Protein AF-W9HCG2-F1 (afdb_monomer)

Structure (mmCIF, N/CA/C/O backbone):
data_AF-W9HCG2-F1
#
_entry.id   AF-W9HCG2-F1
#
loop_
_atom_site.group_PDB
_atom_site.id
_atom_site.type_symbol
_atom_site.label_atom_id
_atom_site.label_alt_id
_atom_site.label_comp_id
_atom_site.label_asym_id
_atom_site.label_entity_id
_atom_site.label_seq_id
_atom_site.pdbx_PDB_ins_code
_atom_site.Cartn_x
_atom_site.Cartn_y
_atom_site.Cartn_z
_atom_site.occupancy
_atom_site.B_iso_or_equiv
_atom_site.auth_seq_id
_atom_site.auth_comp_id
_atom_site.auth_asym_id
_atom_site.auth_atom_id
_atom_site.pdbx_PDB_model_num
ATOM 1 N N . MET A 1 1 ? -5.805 19.862 -0.617 1.00 64.25 1 MET A N 1
ATOM 2 C CA . MET A 1 1 ? -6.844 18.854 -0.302 1.00 64.25 1 MET A CA 1
ATOM 3 C C . MET A 1 1 ? -6.348 17.812 0.702 1.00 64.25 1 MET A C 1
ATOM 5 O O . MET A 1 1 ? -6.959 17.693 1.751 1.00 64.25 1 MET A O 1
ATOM 9 N N . VAL A 1 2 ? -5.211 17.142 0.465 1.00 82.12 2 VAL A N 1
ATOM 10 C CA . VAL A 1 2 ? -4.646 16.119 1.383 1.00 82.12 2 VAL A CA 1
ATOM 11 C C . VAL A 1 2 ? -4.412 16.629 2.816 1.00 82.12 2 VAL A C 1
ATOM 13 O O . VAL A 1 2 ? -4.751 15.944 3.774 1.00 82.12 2 VAL A O 1
ATOM 16 N N . GLY A 1 3 ? -3.910 17.858 2.982 1.00 86.50 3 GLY A N 1
ATOM 17 C CA . GLY A 1 3 ? -3.670 18.432 4.315 1.00 86.50 3 GLY A CA 1
ATOM 18 C C . GLY A 1 3 ? -4.935 18.620 5.164 1.00 86.50 3 GLY A C 1
ATOM 19 O O . GLY A 1 3 ? -4.868 18.505 6.382 1.00 86.50 3 GLY A O 1
ATOM 20 N N . LEU A 1 4 ? -6.095 18.852 4.541 1.00 86.19 4 LEU A N 1
ATOM 21 C CA . LEU A 1 4 ? -7.366 18.970 5.265 1.00 86.19 4 LEU A CA 1
ATOM 22 C C . LEU A 1 4 ? -7.814 17.604 5.793 1.00 86.19 4 LEU A C 1
ATOM 24 O O . LEU A 1 4 ? -8.169 17.486 6.958 1.00 86.19 4 LEU A O 1
ATOM 28 N N . VAL A 1 5 ? -7.690 16.561 4.966 1.00 84.94 5 VAL A N 1
ATOM 29 C CA . VAL A 1 5 ? -8.001 15.177 5.356 1.00 84.94 5 VAL A CA 1
ATOM 30 C C . VAL A 1 5 ? -7.124 14.731 6.529 1.00 84.94 5 VAL A C 1
ATOM 32 O O . VAL A 1 5 ? -7.623 14.127 7.473 1.00 84.94 5 VAL A O 1
ATOM 35 N N . ASN A 1 6 ? -5.835 15.083 6.515 1.00 87.06 6 ASN A N 1
ATOM 36 C CA . ASN A 1 6 ? -4.928 14.770 7.618 1.00 87.06 6 ASN A CA 1
ATOM 37 C C . ASN A 1 6 ? -5.316 15.472 8.928 1.00 87.06 6 ASN A C 1
ATOM 39 O O . ASN A 1 6 ? -5.251 14.850 9.984 1.00 87.06 6 ASN A O 1
ATOM 43 N N . ASN A 1 7 ? -5.747 16.736 8.867 1.00 87.56 7 ASN A N 1
ATOM 44 C CA . ASN A 1 7 ? -6.221 17.453 10.054 1.00 87.56 7 ASN A CA 1
ATOM 45 C C . ASN A 1 7 ? -7.488 16.810 10.633 1.00 87.56 7 ASN A C 1
ATOM 47 O O . ASN A 1 7 ? -7.531 16.541 11.828 1.00 87.56 7 ASN A O 1
ATOM 51 N N . CYS A 1 8 ? -8.464 16.454 9.793 1.00 83.94 8 CYS A N 1
ATOM 52 C CA . CYS A 1 8 ? -9.665 15.754 10.256 1.00 83.94 8 CYS A CA 1
ATOM 53 C C . CYS A 1 8 ? -9.331 14.397 10.902 1.00 83.94 8 CYS A C 1
ATOM 55 O O . CYS A 1 8 ? -9.901 14.038 11.928 1.00 83.94 8 CYS A O 1
ATOM 57 N N . MET A 1 9 ? -8.379 13.642 10.341 1.00 82.62 9 MET A N 1
ATOM 58 C CA . MET A 1 9 ? -7.917 12.390 10.955 1.00 82.62 9 MET A CA 1
ATOM 59 C C . MET A 1 9 ? -7.212 12.613 12.296 1.00 82.62 9 MET A C 1
ATOM 61 O O . MET A 1 9 ? -7.418 11.827 13.221 1.00 82.62 9 MET A O 1
ATOM 65 N N . ALA A 1 10 ? -6.414 13.676 12.418 1.00 84.25 10 ALA A N 1
ATOM 66 C CA . ALA A 1 10 ? -5.750 14.033 13.668 1.00 84.25 10 ALA A CA 1
ATOM 67 C C . ALA A 1 10 ? -6.765 14.391 14.766 1.00 84.25 10 ALA A C 1
ATOM 69 O O . ALA A 1 10 ? -6.641 13.905 15.888 1.00 84.25 10 ALA A O 1
ATOM 70 N N . GLU A 1 11 ? -7.807 15.158 14.439 1.00 84.94 11 GLU A N 1
ATOM 71 C CA . GLU A 1 11 ? -8.891 15.486 15.375 1.00 84.94 11 GLU A CA 1
ATOM 72 C C . GLU A 1 11 ? -9.651 14.231 15.834 1.00 84.94 11 GLU A C 1
ATOM 74 O O . GLU A 1 11 ? -9.845 14.031 17.036 1.00 84.94 11 GLU A O 1
ATOM 79 N N . MET A 1 12 ? -9.992 13.324 14.908 1.00 83.69 12 MET A N 1
ATOM 80 C CA . MET A 1 12 ? -10.640 12.049 15.251 1.00 83.69 12 MET A CA 1
ATOM 81 C C . MET A 1 12 ? -9.765 11.170 16.164 1.00 83.69 12 MET A C 1
ATOM 83 O O . MET A 1 12 ? -10.293 10.488 17.045 1.00 83.69 12 MET A O 1
ATOM 87 N N . ALA A 1 13 ? -8.439 11.186 15.978 1.00 81.44 13 ALA A N 1
ATOM 88 C CA . ALA A 1 13 ? -7.496 10.406 16.783 1.00 81.44 13 ALA A CA 1
ATOM 89 C C . ALA A 1 13 ? -7.318 10.963 18.206 1.00 81.44 13 ALA A C 1
ATOM 91 O O . ALA A 1 13 ? -7.163 10.186 19.148 1.00 81.44 13 ALA A O 1
ATOM 92 N N . VAL A 1 14 ? -7.365 12.290 18.374 1.00 83.12 14 VAL A N 1
ATOM 93 C CA . VAL A 1 14 ? -7.298 12.940 19.696 1.00 83.12 14 VAL A CA 1
ATOM 94 C C . VAL A 1 14 ? -8.591 12.718 20.482 1.00 83.12 14 VAL A C 1
ATOM 96 O O . VAL A 1 14 ? -8.533 12.483 21.688 1.00 83.12 14 VAL A O 1
ATOM 99 N N . GLN A 1 15 ? -9.751 12.752 19.818 1.00 82.38 15 GLN A N 1
ATOM 100 C CA . GLN A 1 15 ? -11.038 12.563 20.491 1.00 82.38 15 GLN A CA 1
ATOM 101 C C . GLN A 1 15 ? -11.266 11.109 20.937 1.00 82.38 15 GLN A C 1
ATOM 103 O O . GLN A 1 15 ? -11.786 10.876 22.027 1.00 82.38 15 GLN A O 1
ATOM 108 N N . HIS A 1 16 ? -10.862 10.128 20.125 1.00 78.62 16 HIS A N 1
ATOM 109 C CA . HIS A 1 16 ? -10.947 8.709 20.470 1.00 78.62 16 HIS A CA 1
ATOM 110 C C . HIS A 1 16 ? -9.639 7.987 20.120 1.00 78.62 16 HIS A C 1
ATOM 112 O O . HIS A 1 16 ? -9.499 7.477 19.003 1.00 78.62 16 HIS A O 1
ATOM 118 N N . PRO A 1 17 ? -8.692 7.876 21.074 1.00 73.25 17 PRO A N 1
ATOM 119 C CA . PRO A 1 17 ? -7.436 7.165 20.866 1.00 73.25 17 PRO A CA 1
ATOM 120 C C . PRO A 1 17 ? -7.667 5.651 20.945 1.00 73.25 17 PRO A C 1
ATOM 122 O O . PRO A 1 17 ? -7.314 4.979 21.913 1.00 73.25 17 PRO A O 1
ATOM 125 N N . VAL A 1 18 ? -8.297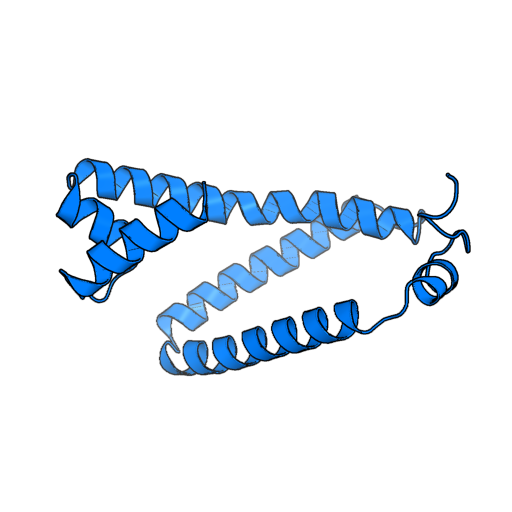 5.087 19.918 1.00 69.38 18 VAL A N 1
ATOM 126 C CA . VAL A 1 18 ? -8.371 3.637 19.738 1.00 69.38 18 VAL A CA 1
ATOM 127 C C . VAL A 1 18 ? -7.094 3.151 19.068 1.00 69.38 18 VAL A C 1
ATOM 129 O O . VAL A 1 18 ? -6.762 3.563 17.961 1.00 69.38 18 VAL A O 1
ATOM 132 N N . SER A 1 19 ? -6.399 2.211 19.713 1.00 58.06 19 SER A N 1
ATOM 133 C CA . SER A 1 19 ? -5.363 1.420 19.046 1.00 58.06 19 SER A CA 1
ATOM 134 C C . SER A 1 19 ? -6.020 0.663 17.885 1.00 58.06 19 SER A C 1
ATOM 136 O O . SER A 1 19 ? -6.888 -0.192 18.103 1.00 58.06 19 SER A O 1
ATOM 138 N N . GLY A 1 20 ? -5.706 1.057 16.652 1.00 61.03 20 GLY A N 1
ATOM 139 C CA . GLY A 1 20 ? -6.274 0.477 15.439 1.00 61.03 20 GLY A CA 1
ATOM 140 C C . GLY A 1 20 ? -5.972 1.305 14.191 1.00 61.03 20 GLY A C 1
ATOM 141 O O . GLY A 1 20 ? -5.790 2.515 14.263 1.00 61.03 20 GLY A O 1
ATOM 142 N N . ALA A 1 21 ? -5.918 0.640 13.036 1.00 67.56 21 ALA A N 1
ATOM 143 C CA . ALA A 1 21 ? -5.816 1.308 11.740 1.00 67.56 21 ALA A CA 1
ATOM 144 C C . ALA A 1 21 ? -7.081 2.139 11.444 1.00 67.56 21 ALA A C 1
ATOM 146 O O . ALA A 1 21 ? -8.139 1.902 12.030 1.00 67.56 21 ALA A O 1
ATOM 147 N N . PHE A 1 22 ? -6.995 3.059 10.480 1.00 74.38 22 PHE A N 1
ATOM 148 C CA . PHE A 1 22 ? -8.092 3.941 10.041 1.00 74.38 22 PHE A CA 1
ATOM 149 C C . PHE A 1 22 ? -9.416 3.207 9.736 1.00 74.38 22 PHE A C 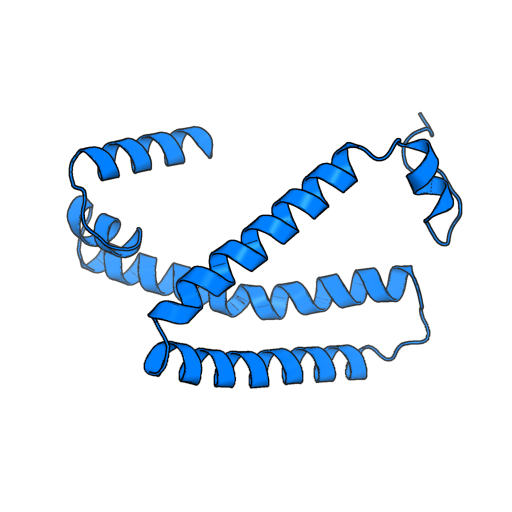1
ATOM 151 O O . PHE A 1 22 ? -10.485 3.792 9.871 1.00 74.38 22 PHE A O 1
ATOM 158 N N . ILE A 1 23 ? -9.367 1.913 9.401 1.00 77.94 23 ILE A N 1
ATOM 159 C CA . ILE A 1 23 ? -10.533 1.031 9.215 1.00 77.94 23 ILE A CA 1
ATOM 160 C C . ILE A 1 23 ? -11.405 0.978 10.485 1.00 77.94 23 ILE A C 1
ATOM 162 O O . ILE A 1 23 ? -12.631 1.019 10.413 1.00 77.94 23 ILE A O 1
ATOM 166 N N . ARG A 1 24 ? -10.779 0.943 11.668 1.00 75.69 24 ARG A N 1
ATOM 167 C CA . ARG A 1 24 ? -11.469 0.875 12.965 1.00 75.69 24 ARG A CA 1
ATOM 168 C C . ARG A 1 24 ? -12.066 2.220 13.373 1.00 75.69 24 ARG A C 1
ATOM 170 O O . ARG A 1 24 ? -13.108 2.256 14.016 1.00 75.69 24 ARG A O 1
ATOM 177 N N . MET A 1 25 ? -11.443 3.318 12.945 1.00 79.00 25 MET A N 1
ATOM 178 C CA . MET A 1 25 ? -12.020 4.657 13.076 1.00 79.00 25 MET A CA 1
ATOM 179 C C . MET A 1 25 ? -13.218 4.819 12.128 1.00 79.00 25 MET A C 1
ATOM 181 O O . MET A 1 25 ? -14.268 5.282 12.555 1.00 79.00 25 MET A O 1
ATOM 185 N N . ALA A 1 26 ? -13.129 4.350 10.881 1.00 78.81 26 ALA A N 1
ATOM 186 C CA . ALA A 1 26 ? -14.247 4.399 9.936 1.00 78.81 26 ALA A CA 1
ATOM 187 C C . ALA A 1 26 ? -15.490 3.641 10.445 1.00 78.81 26 ALA A C 1
ATOM 189 O O . ALA A 1 26 ? -16.602 4.155 10.333 1.00 78.81 26 ALA A O 1
ATOM 190 N N . GLY A 1 27 ? -15.296 2.471 11.065 1.00 78.44 27 GLY A N 1
ATOM 191 C CA . GLY A 1 27 ? -16.383 1.704 11.685 1.00 78.44 27 GLY A CA 1
ATOM 192 C C . GLY A 1 27 ? -17.023 2.382 12.904 1.00 78.44 27 GLY A C 1
ATOM 193 O O . GLY A 1 27 ? -18.221 2.248 13.114 1.00 78.44 27 GLY A O 1
ATOM 194 N N . HIS A 1 28 ? -16.246 3.130 13.695 1.00 78.81 28 HIS A N 1
ATOM 195 C CA . HIS A 1 28 ? -16.743 3.806 14.900 1.00 78.81 28 HIS A CA 1
ATOM 196 C C . HIS A 1 28 ? -17.464 5.131 14.603 1.00 78.81 28 HIS A C 1
ATOM 198 O O . HIS A 1 28 ? -18.392 5.500 15.314 1.00 78.81 28 HIS A O 1
ATOM 204 N N . TRP A 1 29 ? -17.016 5.871 13.585 1.00 77.50 29 TRP A N 1
ATOM 205 C CA . TRP A 1 29 ? -17.488 7.233 13.313 1.00 77.50 29 TRP A CA 1
ATOM 206 C C . TRP A 1 29 ? -18.548 7.333 12.211 1.00 77.50 29 TRP A C 1
ATOM 208 O O . TRP A 1 29 ? -19.284 8.316 12.188 1.00 77.50 29 TRP A O 1
ATOM 218 N N . VAL A 1 30 ? -18.617 6.361 11.292 1.00 82.12 30 VAL A N 1
ATOM 219 C CA . VAL A 1 30 ? -19.566 6.379 10.166 1.00 82.12 30 VAL A CA 1
ATOM 220 C C . VAL A 1 30 ? -20.598 5.269 10.318 1.00 82.12 30 VAL A C 1
ATOM 222 O O . VAL A 1 30 ? -21.754 5.554 10.607 1.00 82.12 30 VAL A O 1
ATOM 225 N N . ASP A 1 31 ? -20.175 4.024 10.103 1.00 84.94 31 ASP A N 1
ATOM 226 C CA . ASP A 1 31 ? -20.998 2.819 10.218 1.00 84.94 31 ASP A CA 1
ATOM 227 C C . ASP A 1 31 ? -20.100 1.575 10.109 1.00 84.94 31 ASP A C 1
ATOM 229 O O . ASP A 1 31 ? -19.057 1.603 9.442 1.00 84.94 31 ASP A O 1
ATOM 233 N N . GLU A 1 32 ? -20.510 0.459 10.707 1.00 82.06 32 GLU A N 1
ATOM 234 C CA . GLU A 1 32 ? -19.757 -0.797 10.644 1.00 82.06 32 GLU A CA 1
ATOM 235 C C . GLU A 1 32 ? -19.654 -1.343 9.204 1.00 82.06 32 GLU A C 1
ATOM 237 O O . GLU A 1 32 ? -18.587 -1.817 8.796 1.00 82.06 32 GLU A O 1
ATOM 242 N N . ALA A 1 33 ? -20.698 -1.181 8.379 1.00 83.69 33 ALA A N 1
ATOM 243 C CA . ALA A 1 33 ? -20.670 -1.565 6.966 1.00 83.69 33 ALA A CA 1
ATOM 244 C C . ALA A 1 33 ? -19.703 -0.691 6.152 1.00 83.69 33 ALA A C 1
ATOM 246 O O . ALA A 1 33 ? -19.009 -1.184 5.256 1.00 83.69 33 ALA A O 1
ATOM 247 N N . PHE A 1 34 ? -19.595 0.596 6.493 1.00 82.75 34 PHE A N 1
ATOM 248 C CA . PHE A 1 34 ? -18.623 1.494 5.872 1.00 82.75 34 PHE A CA 1
ATOM 249 C C . PHE A 1 34 ? -17.188 1.108 6.254 1.00 82.75 34 PHE A C 1
ATOM 251 O O . PHE A 1 34 ? -16.314 1.046 5.388 1.00 82.75 34 PHE A O 1
ATOM 258 N N . GLY A 1 35 ? -16.953 0.756 7.523 1.00 81.94 35 GLY A N 1
ATOM 259 C CA . GLY A 1 35 ? -15.677 0.204 7.982 1.00 81.94 35 GLY A CA 1
ATOM 260 C C . GLY A 1 35 ? -15.260 -1.045 7.195 1.00 81.94 35 GLY A C 1
ATOM 261 O O . GLY A 1 35 ? -14.117 -1.134 6.740 1.00 81.94 35 GLY A O 1
ATOM 262 N N . PHE A 1 36 ? -16.194 -1.968 6.943 1.00 83.69 36 PHE A N 1
ATOM 263 C CA . PHE A 1 36 ? -15.939 -3.160 6.127 1.00 83.69 36 PHE A CA 1
ATOM 264 C C . PHE A 1 36 ? -15.554 -2.814 4.679 1.00 83.69 36 PHE A C 1
ATOM 266 O O . PHE A 1 36 ? -14.548 -3.311 4.164 1.00 83.69 36 PHE A O 1
ATOM 273 N N . MET A 1 37 ? -16.304 -1.917 4.030 1.00 87.38 37 MET A N 1
ATOM 274 C CA . MET A 1 37 ? -16.010 -1.478 2.661 1.00 87.38 37 MET A CA 1
ATOM 275 C C . MET A 1 37 ? -14.645 -0.791 2.542 1.00 87.38 37 MET A C 1
ATOM 277 O O . MET A 1 37 ? -13.898 -1.063 1.600 1.00 87.38 37 MET A O 1
ATOM 281 N N . VAL A 1 38 ? -14.295 0.071 3.499 1.00 86.38 38 VAL A N 1
ATOM 282 C CA . VAL A 1 38 ? -12.991 0.749 3.554 1.00 86.38 38 VAL A CA 1
ATOM 283 C C . VAL A 1 38 ? -11.855 -0.261 3.722 1.00 86.38 38 VAL A C 1
ATOM 285 O O . VAL A 1 38 ? -10.831 -0.147 3.047 1.00 86.38 38 VAL A O 1
ATOM 288 N N . GLY A 1 39 ? -12.045 -1.285 4.559 1.00 84.75 39 GLY A N 1
ATOM 289 C CA . GLY A 1 39 ? -11.084 -2.378 4.703 1.00 84.75 39 GLY A CA 1
ATOM 290 C C . GLY A 1 39 ? -10.854 -3.137 3.394 1.00 84.75 39 GLY A C 1
ATOM 291 O O . GLY A 1 39 ? -9.707 -3.383 3.019 1.00 84.75 39 GLY A O 1
ATOM 292 N N . TRP A 1 40 ? -11.924 -3.440 2.652 1.00 88.50 40 TRP A N 1
ATOM 293 C CA . TRP A 1 40 ? -11.817 -4.118 1.358 1.00 88.50 40 TRP A CA 1
ATOM 294 C C . TRP A 1 40 ? -11.152 -3.244 0.290 1.00 88.50 40 TRP A C 1
ATOM 296 O O . TRP A 1 40 ? -10.319 -3.724 -0.477 1.00 88.50 40 TRP A O 1
ATOM 306 N N . ASN A 1 41 ? -11.463 -1.946 0.269 1.00 88.00 41 ASN A N 1
ATOM 307 C CA . ASN A 1 41 ? -10.827 -0.995 -0.637 1.00 88.00 41 ASN A CA 1
ATOM 308 C C . ASN A 1 41 ? -9.314 -0.900 -0.383 1.00 88.00 41 ASN A C 1
ATOM 310 O O . ASN A 1 41 ? -8.529 -0.991 -1.325 1.00 88.00 41 ASN A O 1
ATOM 314 N N . PHE A 1 42 ? -8.904 -0.806 0.885 1.00 84.62 42 PHE A N 1
ATOM 315 C CA . PHE A 1 42 ? -7.490 -0.775 1.254 1.00 84.62 42 PHE A CA 1
ATOM 316 C C . PHE A 1 42 ? -6.767 -2.080 0.918 1.00 84.62 42 PHE A C 1
ATOM 318 O O . PHE A 1 42 ? -5.662 -2.053 0.382 1.00 84.62 42 PHE A O 1
ATOM 325 N N . PHE A 1 43 ? -7.401 -3.225 1.178 1.00 82.88 43 PHE A N 1
ATOM 326 C CA . PHE A 1 43 ? -6.838 -4.522 0.818 1.00 82.88 43 PHE A CA 1
ATOM 327 C C . PHE A 1 43 ? -6.603 -4.639 -0.691 1.00 82.88 43 PHE A C 1
ATOM 329 O O . PHE A 1 43 ? -5.524 -5.047 -1.117 1.00 82.88 43 PHE A O 1
ATOM 336 N N . LEU A 1 44 ? -7.583 -4.240 -1.507 1.00 84.94 44 LEU A N 1
ATOM 337 C CA . LEU A 1 44 ? -7.446 -4.240 -2.964 1.00 84.94 44 LEU A CA 1
ATOM 338 C C . LEU A 1 44 ? -6.370 -3.258 -3.435 1.00 84.94 44 LEU A C 1
ATOM 340 O O . LEU A 1 44 ? -5.603 -3.592 -4.335 1.00 84.94 44 LEU A O 1
ATOM 344 N N . TYR A 1 45 ? -6.273 -2.082 -2.815 1.00 85.56 45 TYR A N 1
ATOM 345 C CA . TYR A 1 45 ? -5.231 -1.106 -3.117 1.00 85.56 45 TYR A CA 1
ATOM 346 C C . TYR A 1 45 ? -3.826 -1.672 -2.864 1.00 85.56 45 TYR A C 1
ATOM 348 O O . TYR A 1 45 ? -2.995 -1.680 -3.772 1.00 85.56 45 TYR A O 1
ATOM 356 N N . GLU A 1 46 ? -3.570 -2.226 -1.677 1.00 82.50 46 GLU A N 1
ATOM 357 C CA . GLU A 1 46 ? -2.273 -2.833 -1.350 1.00 82.50 46 GLU A CA 1
ATOM 358 C C . GLU A 1 46 ? -1.994 -4.091 -2.194 1.00 82.50 46 GLU A C 1
ATOM 360 O O . GLU A 1 46 ? -0.856 -4.341 -2.599 1.00 82.50 46 GLU A O 1
ATOM 365 N N . ALA A 1 47 ? -3.027 -4.868 -2.538 1.00 80.62 47 ALA A N 1
ATOM 366 C CA . ALA A 1 47 ? -2.889 -6.032 -3.411 1.00 80.62 47 ALA A CA 1
ATOM 367 C C . ALA A 1 47 ? -2.498 -5.647 -4.848 1.00 80.62 47 ALA A C 1
ATOM 369 O O . ALA A 1 47 ? -1.667 -6.326 -5.458 1.00 80.62 47 ALA A O 1
ATOM 370 N N . LEU A 1 48 ? -3.074 -4.565 -5.379 1.00 81.06 48 LEU A N 1
ATOM 371 C CA . LEU A 1 48 ? -2.823 -4.064 -6.734 1.00 81.06 48 LEU A CA 1
ATOM 372 C C . LEU A 1 48 ? -1.576 -3.181 -6.837 1.00 81.06 48 LEU A C 1
ATOM 374 O O . LEU A 1 48 ? -1.054 -2.980 -7.933 1.00 81.06 48 LEU A O 1
ATOM 378 N N . ARG A 1 49 ? -1.042 -2.703 -5.713 1.00 80.25 49 ARG A N 1
ATOM 379 C CA . ARG A 1 49 ? 0.197 -1.927 -5.689 1.00 80.25 49 ARG A CA 1
ATOM 380 C C . ARG A 1 49 ? 1.387 -2.714 -6.242 1.00 80.25 49 ARG A C 1
ATOM 382 O O . ARG A 1 49 ? 2.170 -2.191 -7.028 1.00 80.25 49 ARG A O 1
ATOM 389 N N . VAL A 1 50 ? 1.510 -3.986 -5.875 1.00 75.56 50 VAL A N 1
ATOM 390 C CA . VAL A 1 50 ? 2.636 -4.824 -6.309 1.00 75.56 50 VAL A CA 1
ATOM 391 C C . VAL A 1 50 ? 2.691 -5.026 -7.832 1.00 75.56 50 VAL A C 1
ATOM 393 O O . VAL A 1 50 ? 3.744 -4.764 -8.413 1.00 75.56 50 VAL A O 1
ATOM 396 N N . PRO A 1 51 ? 1.609 -5.440 -8.526 1.00 73.50 51 PRO A N 1
ATOM 397 C CA . PRO A 1 51 ? 1.639 -5.552 -9.983 1.00 73.50 51 PRO A CA 1
ATOM 398 C C . PRO A 1 51 ? 1.828 -4.202 -10.682 1.00 73.50 51 PRO A C 1
ATOM 400 O O . PRO A 1 51 ? 2.320 -4.191 -11.806 1.00 73.50 51 PRO A O 1
ATOM 403 N N . PHE A 1 52 ? 1.490 -3.080 -10.037 1.00 76.75 52 PHE A N 1
ATOM 404 C CA . PHE A 1 52 ? 1.746 -1.743 -10.573 1.00 76.75 52 PHE A CA 1
ATOM 405 C C . PHE A 1 52 ? 3.237 -1.359 -10.560 1.00 76.75 52 PHE A C 1
ATOM 407 O O . PHE A 1 52 ? 3.705 -0.675 -11.469 1.00 76.75 52 PHE A O 1
ATOM 414 N N . GLU A 1 53 ? 4.018 -1.834 -9.588 1.00 74.44 53 GLU A N 1
ATOM 415 C CA . GLU A 1 53 ? 5.457 -1.537 -9.511 1.00 74.44 53 GLU A CA 1
ATOM 416 C C . GLU A 1 53 ? 6.279 -2.288 -10.587 1.00 74.44 53 GLU A C 1
ATOM 418 O O . GLU A 1 53 ? 7.301 -1.786 -11.059 1.00 74.44 53 GLU A O 1
ATOM 423 N N . VAL A 1 54 ? 5.814 -3.457 -11.052 1.00 77.06 54 VAL A N 1
ATOM 424 C CA . VAL A 1 54 ? 6.499 -4.281 -12.072 1.00 77.06 54 VAL A CA 1
ATOM 425 C C . VAL A 1 54 ? 6.704 -3.563 -13.418 1.00 77.06 54 VAL A C 1
ATOM 427 O O . VAL A 1 54 ? 7.835 -3.553 -13.916 1.00 77.06 54 VAL A O 1
ATOM 430 N N . PRO A 1 55 ? 5.682 -2.970 -14.066 1.00 78.12 55 PRO A N 1
ATOM 431 C CA . PRO A 1 55 ? 5.877 -2.244 -15.317 1.00 78.12 55 PRO A CA 1
ATOM 432 C C . PRO A 1 55 ? 6.752 -1.000 -15.132 1.00 78.12 55 PRO A C 1
ATOM 434 O O . PRO A 1 55 ? 7.581 -0.738 -15.998 1.00 78.12 55 PRO A O 1
ATOM 437 N N . ALA A 1 56 ? 6.646 -0.286 -14.004 1.00 78.44 56 ALA A N 1
ATOM 438 C CA . ALA A 1 56 ? 7.499 0.871 -13.713 1.00 78.44 56 ALA A CA 1
ATOM 439 C C . ALA A 1 56 ? 8.990 0.488 -13.678 1.00 78.44 56 ALA A C 1
ATOM 441 O O . ALA A 1 56 ? 9.817 1.143 -14.310 1.00 78.44 56 ALA A O 1
ATOM 442 N N . LEU A 1 57 ? 9.324 -0.632 -13.030 1.00 74.81 57 LEU A N 1
ATOM 443 C CA . LEU A 1 57 ? 10.673 -1.203 -13.042 1.00 74.81 57 LEU A CA 1
ATOM 444 C C . LEU A 1 57 ? 11.142 -1.572 -14.452 1.00 74.81 57 LEU A C 1
ATOM 446 O O . LEU A 1 57 ? 12.280 -1.284 -14.813 1.00 74.81 57 LEU A O 1
ATOM 450 N N . ASN A 1 58 ? 10.269 -2.171 -15.265 1.00 74.75 58 ASN A N 1
ATOM 451 C CA . ASN A 1 58 ? 10.603 -2.501 -16.651 1.00 74.75 58 ASN A CA 1
ATOM 452 C C . ASN A 1 58 ? 10.886 -1.249 -17.494 1.00 74.75 58 ASN A C 1
ATOM 454 O O . ASN A 1 58 ? 11.792 -1.285 -18.323 1.00 74.75 58 ASN A O 1
ATOM 458 N N . PHE A 1 59 ? 10.160 -0.147 -17.279 1.00 77.31 59 PHE A N 1
ATOM 459 C CA . PHE A 1 59 ? 10.444 1.123 -17.952 1.00 77.31 59 PHE A CA 1
ATOM 460 C C . PHE A 1 59 ? 11.815 1.683 -17.566 1.00 77.31 59 PHE A C 1
ATOM 462 O O . PHE A 1 59 ? 12.583 2.060 -18.448 1.00 77.31 59 PHE A O 1
ATOM 469 N N . VAL A 1 60 ? 12.157 1.683 -16.274 1.00 79.31 60 VAL A N 1
ATOM 470 C CA . VAL A 1 60 ? 13.468 2.163 -15.809 1.00 79.31 60 VAL A CA 1
ATOM 471 C C . VAL A 1 60 ? 14.598 1.262 -16.310 1.00 79.31 60 VAL A C 1
ATOM 473 O O . VAL A 1 60 ? 15.615 1.762 -16.767 1.00 79.31 60 VAL A O 1
ATOM 476 N N . LEU A 1 61 ? 14.440 -0.063 -16.280 1.00 75.12 61 LEU A N 1
ATOM 477 C CA . LEU A 1 61 ? 15.469 -0.988 -16.771 1.00 75.12 61 LEU A CA 1
ATOM 478 C C . LEU A 1 61 ? 15.747 -0.798 -18.265 1.00 75.12 61 LEU A C 1
ATOM 480 O O . LEU A 1 61 ? 16.913 -0.722 -18.651 1.00 75.12 61 LEU A O 1
ATOM 484 N N . LYS A 1 62 ? 14.694 -0.636 -19.076 1.00 73.94 62 LYS A N 1
ATOM 485 C CA . LYS A 1 62 ? 14.824 -0.326 -20.506 1.00 73.94 62 LYS A CA 1
ATOM 486 C C . LYS A 1 62 ? 15.513 1.010 -20.764 1.00 73.94 62 LYS A C 1
ATOM 488 O O . LYS A 1 62 ? 16.274 1.114 -21.709 1.00 73.94 62 LYS A O 1
ATOM 493 N N . PHE A 1 63 ? 15.313 2.005 -19.900 1.00 70.94 63 PHE A N 1
ATOM 494 C CA . PHE A 1 63 ? 16.011 3.287 -20.023 1.00 70.94 63 PHE A CA 1
ATOM 495 C C . PHE A 1 63 ? 17.545 3.155 -19.924 1.00 70.94 63 PHE A C 1
ATOM 497 O O . PHE A 1 63 ? 18.265 3.952 -20.515 1.00 70.94 63 PHE A O 1
ATOM 504 N N . TRP A 1 64 ? 18.062 2.150 -19.207 1.00 72.94 64 TRP A N 1
ATOM 505 C CA . TRP A 1 64 ? 19.508 1.950 -19.050 1.00 72.94 64 TRP A CA 1
ATOM 506 C C . TRP A 1 64 ? 20.090 0.851 -19.942 1.00 72.94 64 TRP A C 1
ATOM 508 O O . TRP A 1 64 ? 21.261 0.951 -20.313 1.00 72.94 64 TRP A O 1
ATOM 518 N N . ARG A 1 65 ? 19.339 -0.226 -20.222 1.00 68.38 65 ARG A N 1
ATOM 519 C CA . ARG A 1 65 ? 19.801 -1.414 -20.964 1.00 68.38 65 ARG A CA 1
ATOM 520 C C . ARG A 1 65 ? 18.634 -2.061 -21.732 1.00 68.38 65 ARG A C 1
ATOM 522 O O . ARG A 1 65 ? 17.713 -2.590 -21.111 1.00 68.38 65 ARG A O 1
ATOM 529 N N . ASP A 1 66 ? 18.713 -2.107 -23.061 1.00 67.44 66 ASP A N 1
ATOM 530 C CA . ASP A 1 66 ? 17.673 -2.709 -23.920 1.00 67.44 66 ASP A CA 1
ATOM 531 C C . ASP A 1 66 ? 17.783 -4.239 -24.076 1.00 67.44 66 ASP A C 1
ATOM 533 O O . ASP A 1 66 ? 16.818 -4.900 -24.460 1.00 67.44 66 ASP A O 1
ATOM 537 N N . ASP A 1 67 ? 18.929 -4.828 -23.722 1.00 69.62 67 ASP A N 1
ATOM 538 C CA . ASP A 1 67 ? 19.229 -6.252 -23.951 1.00 69.62 67 ASP A CA 1
ATOM 539 C C . ASP A 1 67 ? 18.570 -7.216 -22.943 1.00 69.62 67 ASP A C 1
ATOM 541 O O . ASP A 1 67 ? 18.773 -8.432 -23.000 1.00 69.62 67 ASP A O 1
ATOM 545 N N . ILE A 1 68 ? 17.789 -6.707 -21.984 1.00 66.00 68 ILE A N 1
ATOM 546 C CA . ILE A 1 68 ? 17.215 -7.529 -20.913 1.00 66.00 68 ILE A CA 1
ATOM 547 C C . ILE A 1 68 ? 15.819 -8.034 -21.322 1.00 66.00 68 ILE A C 1
ATOM 549 O O . ILE A 1 68 ? 14.891 -7.234 -21.484 1.00 66.00 68 ILE A O 1
ATOM 553 N N . PRO A 1 69 ? 15.595 -9.361 -21.425 1.00 69.94 69 PRO A N 1
ATOM 554 C CA . PRO A 1 69 ? 14.282 -9.895 -21.756 1.00 69.94 69 PRO A CA 1
ATOM 555 C C . PRO A 1 69 ? 13.281 -9.603 -20.631 1.00 69.94 69 PRO A C 1
ATOM 557 O O . PRO A 1 69 ? 13.404 -10.106 -19.513 1.00 69.94 69 PRO A O 1
ATOM 560 N N . VAL A 1 70 ? 12.229 -8.851 -20.963 1.00 63.34 70 VAL A N 1
ATOM 561 C CA . VAL A 1 70 ? 11.128 -8.448 -20.061 1.00 63.34 70 VAL A CA 1
ATOM 562 C C . VAL A 1 70 ? 10.544 -9.643 -19.292 1.00 63.34 70 VAL A C 1
ATOM 564 O O . VAL A 1 70 ?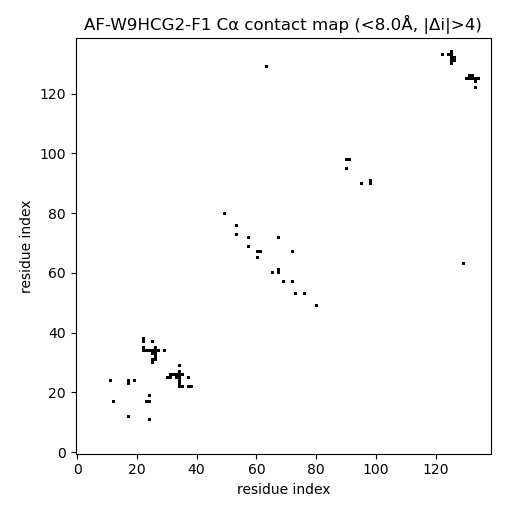 10.235 -9.548 -18.107 1.00 63.34 70 VAL A O 1
ATOM 567 N N . ALA A 1 71 ? 10.462 -10.812 -19.934 1.00 65.12 71 ALA A N 1
ATOM 568 C CA . ALA A 1 71 ? 9.947 -12.031 -19.315 1.00 65.12 71 ALA A CA 1
ATOM 569 C C . ALA A 1 71 ? 10.808 -12.547 -18.143 1.00 65.12 71 ALA A C 1
ATOM 571 O O . ALA A 1 71 ? 10.272 -13.168 -17.228 1.00 65.12 71 ALA A O 1
ATOM 572 N N . ALA A 1 72 ? 12.124 -12.308 -18.146 1.00 65.88 72 ALA A N 1
ATOM 573 C CA . ALA A 1 72 ? 13.001 -12.698 -17.043 1.00 65.88 72 ALA A CA 1
ATOM 574 C C . ALA A 1 72 ? 12.832 -11.765 -15.835 1.00 65.88 72 ALA A C 1
ATOM 576 O O . ALA A 1 72 ? 12.736 -12.247 -14.710 1.00 65.88 72 ALA A O 1
ATOM 577 N N . VAL A 1 73 ? 12.704 -10.456 -16.077 1.00 65.94 73 VAL A N 1
ATOM 578 C CA . VAL A 1 73 ? 12.460 -9.449 -15.031 1.00 65.94 73 VAL A CA 1
ATOM 579 C C . VAL A 1 73 ? 11.107 -9.686 -14.364 1.00 65.94 73 VAL A C 1
ATOM 581 O O . VAL A 1 73 ? 11.023 -9.734 -13.142 1.00 65.94 73 VAL A O 1
ATOM 584 N N . VAL A 1 74 ? 10.055 -9.928 -15.151 1.00 65.81 74 VAL A N 1
ATOM 585 C CA . VAL A 1 74 ? 8.715 -10.217 -14.617 1.00 65.81 74 VAL A CA 1
ATOM 586 C C . VAL A 1 74 ? 8.709 -11.502 -13.785 1.00 65.81 74 VAL A C 1
ATOM 588 O O . VAL A 1 74 ? 8.149 -11.511 -12.692 1.00 65.81 74 VAL A O 1
ATOM 591 N N . ARG A 1 75 ? 9.370 -12.576 -14.244 1.00 65.88 75 ARG A N 1
ATOM 592 C CA . ARG A 1 75 ? 9.480 -13.826 -13.470 1.00 65.88 75 ARG A CA 1
ATOM 593 C C . ARG A 1 75 ? 10.262 -13.647 -12.173 1.00 65.88 75 ARG A C 1
ATOM 595 O O . ARG A 1 75 ? 9.845 -14.180 -11.153 1.00 65.88 75 ARG A O 1
ATOM 602 N N . LEU A 1 76 ? 11.360 -12.896 -12.205 1.00 69.19 76 LEU A N 1
ATOM 603 C CA . LEU A 1 76 ? 12.176 -12.628 -11.025 1.00 69.19 76 LEU A CA 1
ATOM 604 C C . LEU A 1 76 ? 11.398 -11.801 -9.997 1.00 69.19 76 LEU A C 1
ATOM 606 O O . LEU A 1 76 ? 11.349 -12.171 -8.830 1.00 69.19 76 LEU A O 1
ATOM 610 N N . VAL A 1 77 ? 10.716 -10.740 -10.429 1.00 69.12 77 VAL A N 1
ATOM 611 C CA . VAL A 1 77 ? 9.903 -9.911 -9.530 1.00 69.12 77 VAL A CA 1
ATOM 612 C C . VAL A 1 77 ? 8.729 -10.705 -8.951 1.00 69.12 77 VAL A C 1
ATOM 614 O O . VAL A 1 77 ? 8.488 -10.630 -7.750 1.00 69.12 77 VAL A O 1
ATOM 617 N N . LEU A 1 78 ? 8.040 -11.524 -9.752 1.00 68.44 78 LEU A N 1
ATOM 618 C CA . LEU A 1 78 ? 6.969 -12.398 -9.256 1.00 68.44 78 LEU A CA 1
ATOM 619 C C . LEU A 1 78 ? 7.479 -13.451 -8.264 1.00 68.44 78 LEU A C 1
ATOM 621 O O . LEU A 1 78 ? 6.803 -13.714 -7.272 1.00 68.44 78 LEU A O 1
ATOM 625 N N . PHE A 1 79 ? 8.665 -14.017 -8.501 1.00 69.19 79 PHE A N 1
ATOM 626 C CA . PHE A 1 79 ? 9.310 -14.950 -7.580 1.00 69.19 79 PHE A CA 1
ATOM 627 C C . PHE A 1 79 ? 9.651 -14.266 -6.251 1.00 69.19 79 PHE A C 1
ATOM 629 O O . PHE A 1 79 ? 9.183 -14.706 -5.208 1.00 69.19 79 PHE A O 1
ATOM 636 N N . PHE A 1 80 ? 10.356 -13.130 -6.275 1.00 67.25 80 PHE A N 1
ATOM 637 C CA . PHE A 1 80 ? 10.693 -12.390 -5.055 1.00 67.25 80 PHE A CA 1
ATOM 638 C C . PHE A 1 80 ? 9.455 -11.927 -4.282 1.00 67.25 80 PHE A C 1
ATOM 640 O O . PHE A 1 80 ? 9.426 -12.034 -3.062 1.00 67.25 80 PHE A O 1
ATOM 647 N N . VAL A 1 81 ? 8.410 -11.457 -4.967 1.00 67.12 81 VAL A N 1
ATOM 648 C CA . VAL A 1 81 ? 7.140 -11.080 -4.331 1.00 67.12 81 VAL A CA 1
ATOM 649 C C . VAL A 1 81 ? 6.436 -12.295 -3.723 1.00 67.12 81 VAL A C 1
ATOM 651 O O . VAL A 1 81 ? 5.898 -12.192 -2.620 1.00 67.12 81 VAL A O 1
ATOM 654 N N . GLY A 1 82 ? 6.410 -13.429 -4.427 1.00 67.31 82 GLY A N 1
ATOM 655 C CA . GLY A 1 82 ? 5.803 -14.671 -3.945 1.00 67.31 82 GLY A CA 1
ATOM 656 C C . GLY A 1 82 ? 6.497 -15.196 -2.690 1.00 67.31 82 GLY A C 1
ATOM 657 O O . GLY A 1 82 ? 5.839 -15.432 -1.676 1.00 67.31 82 GLY A O 1
ATOM 658 N N . GLU A 1 83 ? 7.826 -15.270 -2.728 1.00 61.97 83 GLU A N 1
ATOM 659 C CA . GLU A 1 83 ? 8.664 -15.682 -1.600 1.00 61.97 83 GLU A CA 1
ATOM 660 C C . GLU A 1 83 ? 8.555 -14.704 -0.418 1.00 61.97 83 GLU A C 1
ATOM 662 O O . GLU A 1 83 ? 8.409 -15.123 0.730 1.00 61.97 83 GLU A O 1
ATOM 667 N N . LEU A 1 84 ? 8.538 -13.390 -0.676 1.00 64.12 84 LEU A N 1
ATOM 668 C CA . LEU A 1 84 ? 8.422 -12.365 0.366 1.00 64.12 84 LEU A CA 1
ATOM 669 C C . LEU A 1 84 ? 7.046 -12.376 1.045 1.00 64.12 84 LEU A C 1
ATOM 671 O O . LEU A 1 84 ? 6.958 -12.169 2.256 1.00 64.12 84 LEU A O 1
ATOM 675 N N . LYS A 1 85 ? 5.965 -12.646 0.301 1.00 63.88 85 LYS A N 1
ATOM 676 C CA . LYS A 1 85 ? 4.619 -12.812 0.875 1.00 63.88 85 LYS A CA 1
ATOM 677 C C . LYS A 1 85 ? 4.541 -14.049 1.767 1.00 63.88 85 LYS A C 1
ATOM 679 O O . LYS A 1 85 ? 3.960 -13.968 2.849 1.00 63.88 85 LYS A O 1
ATOM 684 N N . LEU A 1 86 ? 5.169 -15.152 1.356 1.00 61.97 86 LEU A N 1
ATOM 685 C CA . LEU A 1 86 ? 5.280 -16.361 2.171 1.00 61.97 86 LEU A CA 1
ATOM 686 C C . LEU A 1 86 ? 6.079 -16.087 3.457 1.00 61.97 86 LEU A C 1
ATOM 688 O O . LEU A 1 86 ? 5.631 -16.425 4.549 1.00 61.97 86 LEU A O 1
ATOM 692 N N . HIS A 1 87 ? 7.209 -15.382 3.346 1.00 60.25 87 HIS A N 1
ATOM 693 C CA . HIS A 1 87 ? 8.030 -14.978 4.490 1.00 60.2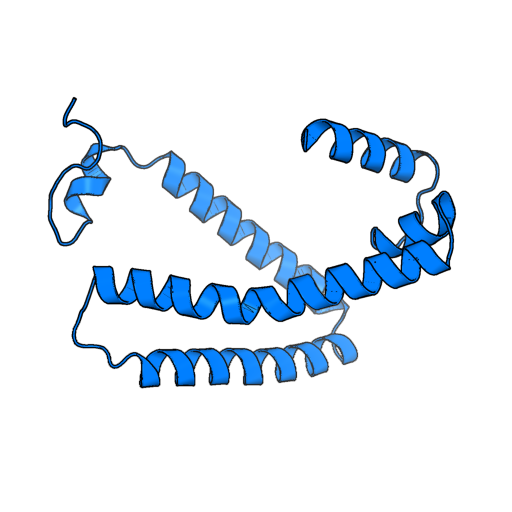5 87 HIS A CA 1
ATOM 694 C C . HIS A 1 87 ? 7.283 -14.041 5.446 1.00 60.25 87 HIS A C 1
ATOM 696 O O . HIS A 1 87 ? 7.334 -14.215 6.659 1.00 60.25 87 HIS A O 1
ATOM 702 N N . THR A 1 88 ? 6.543 -13.067 4.917 1.00 62.06 88 THR A N 1
ATOM 703 C CA . THR A 1 88 ? 5.798 -12.088 5.725 1.00 62.06 88 THR A CA 1
ATOM 704 C C . THR A 1 88 ? 4.627 -12.734 6.469 1.00 62.06 88 THR A C 1
ATOM 706 O O . THR A 1 88 ? 4.315 -12.320 7.585 1.00 62.06 88 THR A O 1
ATOM 709 N N . LEU A 1 89 ? 4.004 -13.773 5.901 1.00 63.69 89 LEU A N 1
ATOM 710 C CA . LEU A 1 89 ? 3.011 -14.600 6.595 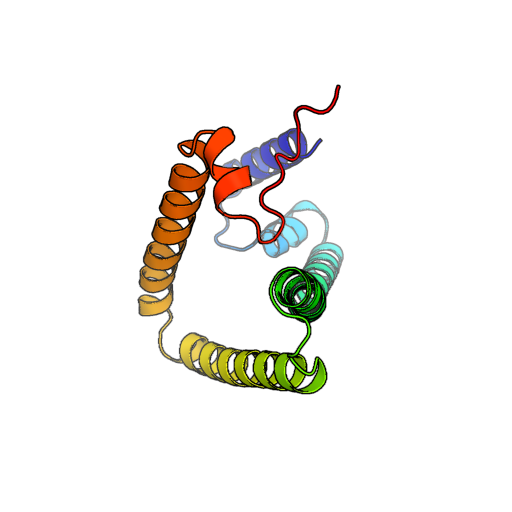1.00 63.69 89 LEU A CA 1
ATOM 711 C C . LEU A 1 89 ? 3.643 -15.326 7.796 1.00 63.69 89 LEU A C 1
ATOM 713 O O . LEU A 1 89 ? 3.078 -15.330 8.886 1.00 63.69 89 LEU A O 1
ATOM 717 N N . VAL A 1 90 ? 4.843 -15.886 7.612 1.00 61.19 90 VAL A N 1
ATOM 718 C CA . VAL A 1 90 ? 5.594 -16.585 8.669 1.00 61.19 90 VAL A CA 1
ATOM 719 C C . VAL A 1 90 ? 6.055 -15.615 9.767 1.00 61.19 90 VAL A C 1
ATOM 721 O O . VAL A 1 90 ? 5.908 -15.906 10.953 1.00 61.19 90 VAL A O 1
ATOM 724 N N . ILE A 1 91 ? 6.546 -14.429 9.396 1.00 59.47 91 ILE A N 1
ATOM 725 C CA . ILE A 1 91 ? 7.014 -13.400 10.338 1.00 59.47 91 ILE A CA 1
ATOM 726 C C . ILE A 1 91 ? 5.846 -12.782 11.125 1.00 59.47 91 ILE A C 1
ATOM 728 O O . ILE A 1 91 ? 5.988 -12.553 12.325 1.00 59.47 91 ILE A O 1
ATOM 732 N N . ASN A 1 92 ? 4.680 -12.563 10.503 1.00 60.75 92 ASN A N 1
ATOM 733 C CA . ASN A 1 92 ? 3.496 -12.038 11.202 1.00 60.75 92 ASN A CA 1
ATOM 734 C C . ASN A 1 92 ? 2.983 -12.977 12.300 1.00 60.75 92 ASN A C 1
ATOM 736 O O . ASN A 1 92 ? 2.476 -12.507 13.315 1.00 60.75 92 ASN A O 1
ATOM 740 N N . VAL A 1 93 ? 3.127 -14.293 12.119 1.00 61.47 93 VAL A N 1
ATOM 741 C CA . VAL A 1 93 ? 2.719 -15.286 13.125 1.00 61.47 93 VAL A CA 1
ATOM 742 C C . VAL A 1 93 ? 3.819 -15.511 14.175 1.00 61.47 93 VAL A C 1
ATOM 744 O O . VAL A 1 93 ? 3.506 -15.774 15.333 1.00 61.47 93 VAL A O 1
ATOM 747 N N . GLY A 1 94 ? 5.100 -15.380 13.807 1.00 57.62 94 GLY A N 1
ATOM 748 C CA . GLY A 1 94 ? 6.230 -15.724 14.680 1.00 57.62 94 GLY A CA 1
ATOM 749 C C . GLY A 1 94 ? 6.929 -14.571 15.418 1.00 57.62 94 GLY A C 1
ATOM 750 O O . GLY A 1 94 ? 7.549 -14.817 16.450 1.00 57.62 94 GLY A O 1
ATOM 751 N N . ALA A 1 95 ? 6.884 -13.327 14.923 1.00 53.75 95 ALA A N 1
ATOM 752 C CA . ALA A 1 95 ? 7.849 -12.300 15.340 1.00 53.75 95 ALA A CA 1
ATOM 753 C C . ALA A 1 95 ? 7.318 -10.851 15.319 1.00 53.75 95 ALA A C 1
ATOM 755 O O . ALA A 1 95 ? 7.995 -9.935 14.851 1.00 53.75 95 ALA A O 1
ATOM 756 N N . VAL A 1 96 ? 6.145 -10.607 15.915 1.00 55.50 96 VAL A N 1
ATOM 757 C CA . VAL A 1 96 ? 5.552 -9.255 16.062 1.00 55.50 96 VAL A CA 1
ATOM 758 C C . VAL A 1 96 ? 6.519 -8.237 16.699 1.00 55.50 96 VAL A C 1
ATOM 760 O O . VAL A 1 96 ? 6.488 -7.058 16.361 1.00 55.50 96 VAL A O 1
ATOM 763 N N . LYS A 1 97 ? 7.425 -8.678 17.585 1.00 55.75 97 LYS A N 1
ATOM 764 C CA . LYS A 1 97 ? 8.425 -7.800 18.223 1.00 55.75 97 LYS A CA 1
ATOM 765 C C . LYS A 1 97 ? 9.561 -7.365 17.288 1.00 55.75 97 LYS A C 1
ATOM 767 O O . LYS A 1 97 ? 9.956 -6.208 17.329 1.00 55.75 97 LYS A O 1
ATOM 772 N N . TRP A 1 98 ? 10.055 -8.262 16.437 1.00 59.41 98 TRP A N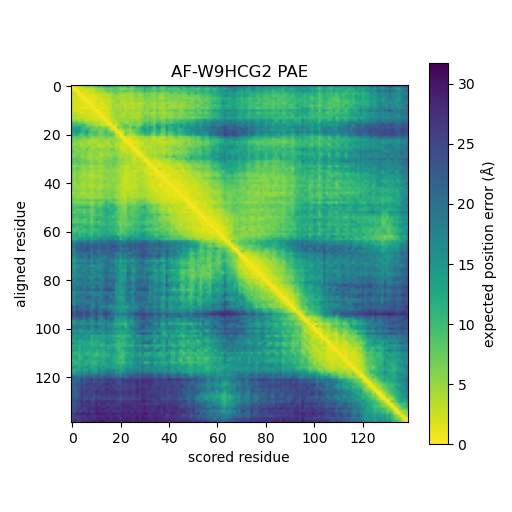 1
ATOM 773 C CA . TRP A 1 98 ? 11.169 -7.972 15.523 1.00 59.41 98 TRP A CA 1
ATOM 774 C C . TRP A 1 98 ? 10.729 -7.168 14.301 1.00 59.41 98 TRP A C 1
ATOM 776 O O . TRP A 1 98 ? 11.523 -6.433 13.721 1.00 59.41 98 TRP A O 1
ATOM 786 N N . PHE A 1 99 ? 9.449 -7.269 13.935 1.00 58.53 99 PHE A N 1
ATOM 787 C CA . PHE A 1 99 ? 8.881 -6.472 12.855 1.00 58.53 99 PHE A CA 1
ATOM 788 C C . PHE A 1 99 ? 8.978 -4.968 13.150 1.00 58.53 99 PHE A C 1
ATOM 790 O O . PHE A 1 99 ? 9.381 -4.207 12.277 1.00 58.53 99 PHE A O 1
ATOM 797 N N . GLY A 1 100 ? 8.707 -4.550 14.394 1.00 57.78 100 GLY A N 1
ATOM 798 C CA . GLY A 1 100 ? 8.798 -3.141 14.794 1.00 57.78 100 GLY A CA 1
ATOM 799 C C . GLY A 1 100 ? 10.215 -2.557 14.692 1.00 57.78 100 GLY A C 1
ATOM 800 O O . GLY A 1 100 ? 10.380 -1.421 14.251 1.00 57.78 100 GLY A O 1
ATOM 801 N N . GLU A 1 101 ? 11.245 -3.336 15.036 1.00 62.66 101 GLU A N 1
ATOM 802 C CA . GLU A 1 101 ? 12.649 -2.909 14.910 1.00 62.66 101 GLU A CA 1
ATOM 803 C C . GLU A 1 101 ? 13.111 -2.865 13.446 1.00 62.66 101 GLU A C 1
ATOM 805 O O . GLU A 1 101 ? 13.758 -1.902 13.025 1.00 62.66 101 GLU A O 1
ATOM 810 N N . ALA A 1 102 ? 12.723 -3.855 12.637 1.00 64.19 102 ALA A N 1
ATOM 811 C CA . ALA A 1 102 ? 13.020 -3.872 11.205 1.00 64.19 102 ALA A CA 1
ATOM 812 C C . ALA A 1 102 ? 12.359 -2.695 10.462 1.00 64.19 102 ALA A C 1
ATOM 814 O O . ALA A 1 102 ? 12.94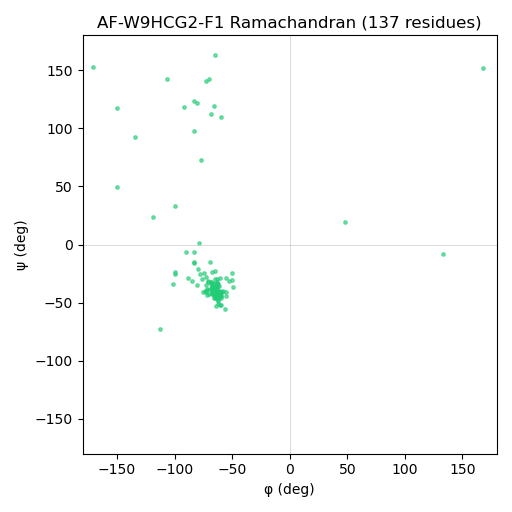8 -2.106 9.551 1.00 64.19 102 ALA A O 1
ATOM 815 N N . GLU A 1 103 ? 11.151 -2.305 10.877 1.00 62.44 103 GLU A N 1
ATOM 816 C CA . GLU A 1 103 ? 10.429 -1.177 10.290 1.00 62.44 103 GLU A CA 1
ATOM 817 C C . GLU A 1 103 ? 11.100 0.168 10.602 1.00 62.44 103 GLU A C 1
ATOM 819 O O . GLU A 1 103 ? 11.109 1.071 9.760 1.00 62.44 103 GLU A O 1
ATOM 824 N N . PHE A 1 104 ? 11.702 0.308 11.787 1.00 64.44 104 PHE A N 1
ATOM 825 C CA . PHE A 1 104 ? 12.490 1.489 12.135 1.00 64.44 104 PHE A CA 1
ATOM 826 C C . PHE A 1 104 ? 13.745 1.603 11.258 1.00 64.44 104 PHE A C 1
ATOM 828 O O . PHE A 1 104 ? 14.015 2.672 10.700 1.00 64.44 104 PHE A O 1
ATOM 835 N N . GLY A 1 105 ? 14.452 0.486 11.058 1.00 72.75 105 GLY A N 1
ATOM 836 C CA . GLY A 1 105 ? 15.613 0.407 10.168 1.00 72.75 105 GLY A CA 1
ATOM 837 C C . GLY A 1 105 ? 15.279 0.848 8.741 1.00 72.75 105 GLY A C 1
ATOM 838 O O . GLY A 1 105 ? 15.843 1.825 8.248 1.00 72.75 105 GLY A O 1
ATOM 839 N N . SER A 1 106 ? 14.276 0.224 8.116 1.00 66.50 106 SER A N 1
ATOM 840 C CA . SER A 1 106 ? 13.895 0.537 6.730 1.00 66.50 106 SER A CA 1
ATOM 841 C C . SER A 1 106 ? 13.389 1.979 6.547 1.00 66.50 106 SER A C 1
ATOM 843 O O . SER A 1 106 ? 13.643 2.610 5.515 1.00 66.50 106 SER A O 1
ATOM 845 N N . ARG A 1 107 ? 12.717 2.558 7.557 1.00 61.69 107 ARG A N 1
ATOM 846 C CA . ARG A 1 107 ? 12.326 3.980 7.524 1.00 61.69 107 ARG A CA 1
ATOM 847 C C . ARG A 1 107 ? 13.532 4.916 7.537 1.00 61.69 107 ARG A C 1
ATOM 849 O O . ARG A 1 107 ? 13.529 5.901 6.797 1.00 61.69 107 ARG A O 1
ATOM 856 N N . SER A 1 108 ? 14.552 4.619 8.341 1.00 73.12 108 SER A N 1
ATOM 857 C CA . SER A 1 108 ? 15.760 5.450 8.424 1.00 73.12 108 SER A CA 1
ATOM 858 C C . SER A 1 108 ? 16.542 5.489 7.102 1.00 73.12 108 SER A C 1
ATOM 860 O O . SER A 1 108 ? 16.995 6.554 6.683 1.00 73.12 108 SER A O 1
ATOM 862 N N . GLU A 1 109 ? 16.598 4.366 6.383 1.00 77.38 109 GLU A N 1
ATOM 863 C CA . GLU A 1 109 ? 17.266 4.252 5.079 1.00 77.38 109 GLU A CA 1
ATOM 864 C C . GLU A 1 109 ? 16.557 5.048 3.974 1.00 77.38 109 GLU A C 1
ATOM 866 O O . GLU A 1 109 ? 17.189 5.678 3.124 1.00 77.38 109 GLU A O 1
ATOM 871 N N . ARG A 1 110 ? 15.220 5.079 3.983 1.00 74.50 110 ARG A N 1
ATOM 872 C CA . ARG A 1 110 ? 14.461 5.903 3.026 1.00 74.50 110 ARG A CA 1
ATOM 873 C C . ARG A 1 110 ? 14.657 7.397 3.258 1.00 74.50 110 ARG A C 1
ATOM 875 O O . ARG A 1 110 ? 14.743 8.159 2.291 1.00 74.50 110 ARG A O 1
ATOM 882 N N . LEU A 1 111 ? 14.721 7.817 4.521 1.00 78.56 111 LEU A N 1
ATOM 883 C CA . LEU A 1 111 ? 14.966 9.213 4.893 1.00 78.56 111 LEU A CA 1
ATOM 884 C C . LEU A 1 111 ? 16.365 9.665 4.471 1.00 78.56 111 LEU A C 1
ATOM 886 O O . LEU A 1 111 ? 16.508 10.762 3.924 1.00 78.56 111 LEU A O 1
ATOM 890 N N . SER A 1 112 ? 17.379 8.820 4.666 1.00 77.44 112 SER A N 1
ATOM 891 C CA . SER A 1 112 ? 18.742 9.136 4.241 1.00 77.44 112 SER A CA 1
ATOM 892 C C . SER A 1 112 ? 18.835 9.254 2.717 1.00 77.44 112 SER A C 1
ATOM 894 O O . SER A 1 112 ? 19.321 10.270 2.225 1.00 77.44 112 SER A O 1
ATOM 896 N N . SER A 1 113 ? 18.259 8.311 1.963 1.00 75.25 113 SER A N 1
ATOM 897 C CA . SER A 1 113 ? 18.233 8.355 0.492 1.00 75.25 113 SER A CA 1
ATOM 898 C C . SER A 1 113 ? 17.532 9.606 -0.058 1.00 75.25 113 SER A C 1
ATOM 900 O O . SER A 1 113 ? 18.062 10.278 -0.945 1.00 75.25 113 SER A O 1
ATOM 902 N N . SER A 1 114 ? 16.378 9.972 0.509 1.00 78.56 114 SER A N 1
ATOM 903 C CA . SER A 1 114 ? 15.625 11.164 0.085 1.00 78.56 114 SER A CA 1
ATOM 904 C C . SER A 1 114 ? 16.399 12.45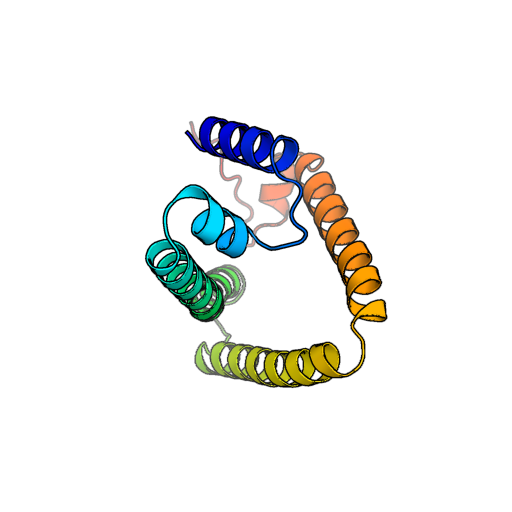7 0.361 1.00 78.56 114 SER A C 1
ATOM 906 O O . SER A 1 114 ? 16.402 13.380 -0.454 1.00 78.56 114 SER A O 1
ATOM 908 N N . SER A 1 115 ? 17.099 12.508 1.496 1.00 79.38 115 SER A N 1
ATOM 909 C CA . SER A 1 115 ? 17.936 13.650 1.870 1.00 79.38 115 SER A CA 1
ATOM 910 C C . SER A 1 115 ? 19.147 13.784 0.941 1.00 79.38 115 SER A C 1
ATOM 912 O O . SER A 1 115 ? 19.449 14.886 0.490 1.00 79.38 115 SER A O 1
ATOM 914 N N . SER A 1 116 ? 19.794 12.667 0.585 1.00 74.75 116 SER A N 1
ATOM 915 C CA . SER A 1 116 ? 20.905 12.638 -0.378 1.00 74.75 116 SER A CA 1
ATOM 916 C C . SER A 1 116 ? 20.488 13.072 -1.786 1.00 74.75 116 SER A C 1
ATOM 918 O O . SER A 1 116 ? 21.248 13.751 -2.479 1.00 74.75 116 SER A O 1
ATOM 920 N N . TYR A 1 117 ? 19.270 12.727 -2.214 1.00 75.00 117 TYR A N 1
ATOM 921 C CA . TYR A 1 117 ? 18.736 13.201 -3.491 1.00 75.00 117 TYR A CA 1
ATOM 922 C C . TYR A 1 117 ? 18.577 14.728 -3.501 1.00 75.00 117 TYR A C 1
ATOM 924 O O . TYR A 1 117 ? 18.991 15.386 -4.452 1.00 75.00 117 TYR A O 1
ATOM 932 N N . SER A 1 118 ? 18.058 15.307 -2.414 1.00 76.56 118 SER A N 1
ATOM 933 C CA . SER A 1 118 ? 17.866 16.757 -2.305 1.00 76.56 118 SER A CA 1
ATOM 934 C C . SER A 1 118 ? 19.174 17.554 -2.248 1.00 76.56 118 SER A C 1
ATOM 936 O O . SER A 1 118 ? 19.159 18.743 -2.562 1.00 76.56 118 SER A O 1
ATOM 938 N N . SER A 1 119 ? 20.285 16.944 -1.823 1.00 74.06 119 SER A N 1
ATOM 939 C CA . SER A 1 119 ? 21.587 17.615 -1.723 1.00 74.06 119 SER A CA 1
ATOM 940 C C . SER A 1 119 ? 22.433 17.524 -2.997 1.00 74.06 119 SER A C 1
ATOM 942 O O . SER A 1 119 ? 23.494 18.143 -3.062 1.00 74.06 119 SER A O 1
ATOM 944 N N . SER A 1 120 ? 22.000 16.755 -3.999 1.00 66.06 120 SER A N 1
ATOM 945 C CA . SER A 1 120 ? 22.735 16.587 -5.256 1.00 66.06 120 SER A CA 1
ATOM 946 C C . SER A 1 120 ? 22.484 17.788 -6.188 1.00 66.06 120 SER A C 1
ATOM 948 O O . SER A 1 120 ? 21.328 18.055 -6.519 1.00 66.06 120 SER A O 1
ATOM 950 N N . PRO A 1 121 ? 23.515 18.538 -6.628 1.00 66.56 121 PRO A N 1
ATOM 951 C CA . PRO A 1 121 ? 23.328 19.677 -7.524 1.00 66.56 121 PRO A CA 1
ATOM 952 C C . PRO A 1 121 ? 22.912 19.221 -8.935 1.00 66.56 121 PRO A C 1
ATOM 954 O O . PRO A 1 121 ? 23.432 18.238 -9.466 1.00 66.56 121 PRO A O 1
ATOM 957 N N . SER A 1 122 ? 22.014 19.979 -9.572 1.00 59.94 122 SER A N 1
ATOM 958 C CA . SER A 1 122 ? 21.432 19.687 -10.897 1.00 59.94 122 SER A CA 1
ATOM 959 C C . SER A 1 122 ? 22.418 19.347 -12.036 1.00 59.94 122 SER A C 1
ATOM 961 O O . SER A 1 122 ? 22.048 18.529 -12.879 1.00 59.94 122 SER A O 1
ATOM 963 N N . PRO A 1 123 ? 23.674 19.849 -12.090 1.00 57.03 123 PRO A N 1
ATOM 964 C CA . PRO A 1 123 ? 24.628 19.468 -13.137 1.00 57.03 123 PRO A CA 1
ATOM 965 C C . PRO A 1 123 ? 25.131 18.019 -13.034 1.00 57.03 123 PRO A C 1
ATOM 967 O O . PRO A 1 123 ? 25.714 17.510 -13.983 1.00 57.03 123 PRO A O 1
ATOM 970 N N . GLN A 1 124 ? 24.942 17.336 -11.899 1.00 55.19 124 GLN A N 1
ATOM 971 C CA . GLN A 1 124 ? 25.334 15.929 -11.752 1.00 55.19 124 GLN A CA 1
ATOM 972 C C . GLN A 1 124 ? 24.313 14.969 -12.378 1.00 55.19 124 GLN A C 1
ATOM 974 O O . GLN A 1 124 ? 24.669 13.848 -12.735 1.00 55.19 124 GLN A O 1
ATOM 979 N N . TRP A 1 125 ? 23.061 15.398 -12.570 1.00 52.34 125 TRP A N 1
ATOM 980 C CA . TRP A 1 125 ? 22.023 14.565 -13.188 1.00 52.34 125 TRP A CA 1
ATOM 981 C C . TRP A 1 125 ? 22.294 14.300 -14.675 1.00 52.34 125 TRP A C 1
ATOM 983 O O . TRP A 1 125 ? 22.031 13.198 -15.155 1.00 52.34 125 TRP A O 1
ATOM 993 N N . SER A 1 126 ? 22.909 15.249 -15.389 1.00 50.25 126 SER A N 1
ATOM 994 C CA . SER A 1 126 ? 23.357 15.031 -16.772 1.00 50.25 126 SER A CA 1
ATOM 995 C C . SER A 1 126 ? 24.559 14.087 -16.858 1.00 50.25 126 SER A C 1
ATOM 997 O O . SER A 1 126 ? 24.668 13.322 -17.805 1.00 50.25 126 SER A O 1
ATOM 999 N N . ALA A 1 127 ? 25.445 14.070 -15.858 1.00 51.34 127 ALA A N 1
ATOM 1000 C CA . ALA A 1 127 ? 26.623 13.197 -15.852 1.00 51.34 127 ALA A CA 1
ATOM 1001 C C . ALA A 1 127 ? 26.298 11.720 -15.560 1.00 51.34 127 ALA A C 1
ATOM 1003 O O . ALA A 1 127 ? 27.069 10.841 -15.936 1.00 51.34 127 ALA A O 1
ATOM 1004 N N . VAL A 1 128 ? 25.181 11.447 -14.882 1.00 55.22 128 VAL A N 1
ATOM 1005 C CA . VAL A 1 128 ? 24.774 10.089 -14.485 1.00 55.22 128 VAL A CA 1
ATOM 1006 C C . VAL A 1 128 ? 23.941 9.406 -15.571 1.00 55.22 128 VAL A C 1
ATOM 1008 O O . VAL A 1 128 ? 24.000 8.191 -15.700 1.00 55.22 128 VAL A O 1
ATOM 1011 N N . THR A 1 129 ? 23.201 10.162 -16.378 1.00 53.66 129 THR A N 1
ATOM 1012 C CA . THR A 1 129 ? 22.261 9.621 -17.370 1.00 53.66 129 THR A CA 1
ATOM 1013 C C . THR A 1 129 ? 22.992 8.993 -18.574 1.00 53.66 129 THR A C 1
ATOM 1015 O O . THR A 1 129 ? 23.963 9.587 -19.041 1.00 53.66 129 THR A O 1
ATOM 1018 N N . PRO A 1 130 ? 22.533 7.852 -19.141 1.00 56.44 130 PRO A N 1
ATOM 1019 C CA . PRO A 1 130 ? 23.154 7.224 -20.320 1.00 56.44 130 PRO A CA 1
ATOM 1020 C C . PRO A 1 130 ? 23.291 8.150 -21.533 1.00 56.44 130 PRO A C 1
ATOM 1022 O O . PRO A 1 130 ? 24.203 7.983 -22.335 1.00 56.44 130 PRO A O 1
ATOM 1025 N N . GLU A 1 131 ? 22.385 9.122 -21.662 1.00 58.56 131 GLU A N 1
ATOM 1026 C CA . GLU A 1 131 ? 22.355 10.098 -22.756 1.00 58.56 131 GLU A CA 1
ATOM 1027 C C . GLU A 1 131 ? 23.287 11.303 -22.543 1.00 58.56 131 GLU A C 1
ATOM 1029 O O . GLU A 1 131 ? 23.424 12.117 -23.449 1.00 58.56 131 GLU A O 1
ATOM 1034 N N . HIS A 1 132 ? 23.928 11.441 -21.373 1.00 58.81 132 HIS A N 1
ATOM 1035 C CA . HIS A 1 132 ? 24.786 12.580 -21.013 1.00 58.81 132 HIS A CA 1
ATOM 1036 C C . HIS A 1 132 ? 24.194 13.986 -21.283 1.00 58.81 132 HIS A C 1
ATOM 1038 O O . HIS A 1 132 ? 24.937 14.967 -21.331 1.00 58.81 132 HIS A O 1
ATOM 1044 N N . ASP A 1 133 ? 22.870 14.118 -21.434 1.00 55.09 133 ASP A N 1
ATOM 1045 C CA . ASP A 1 133 ? 22.207 15.390 -21.742 1.00 55.09 133 ASP A CA 1
ATOM 1046 C C . ASP A 1 133 ? 21.465 15.948 -20.516 1.00 55.09 133 ASP A C 1
ATOM 1048 O O . ASP A 1 133 ? 20.901 15.222 -19.691 1.00 55.09 133 ASP A O 1
ATOM 1052 N N . ALA A 1 134 ? 21.502 17.270 -20.364 1.00 54.06 134 ALA A N 1
ATOM 1053 C CA . ALA A 1 134 ? 20.912 17.969 -19.232 1.00 54.06 134 ALA A CA 1
ATOM 1054 C C . ALA A 1 134 ? 19.414 18.198 -19.461 1.00 54.06 134 ALA A C 1
ATOM 1056 O O . ALA A 1 134 ? 18.999 19.171 -20.094 1.00 54.06 134 ALA A O 1
ATOM 1057 N N . TYR A 1 135 ? 18.580 17.326 -18.894 1.00 55.00 135 TYR A N 1
ATOM 1058 C CA . TYR A 1 135 ? 17.14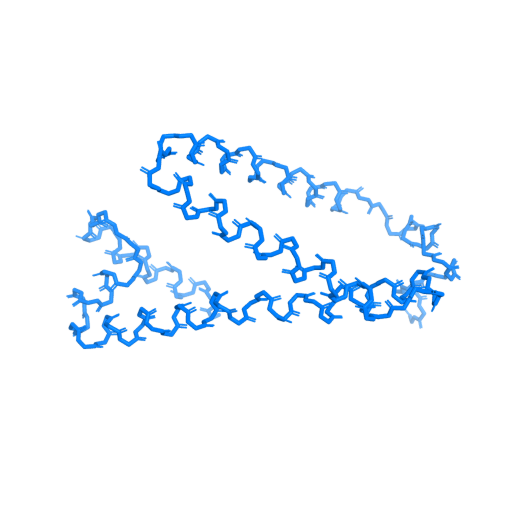0 17.564 -18.830 1.00 55.00 135 TYR A CA 1
ATOM 1059 C C . TYR A 1 135 ? 16.841 18.733 -17.878 1.00 55.00 135 TYR A C 1
ATOM 1061 O O . TYR A 1 135 ? 17.035 18.627 -16.669 1.00 55.00 135 TYR A O 1
ATOM 1069 N N . GLY A 1 136 ? 16.360 19.853 -18.432 1.00 55.72 136 GLY A N 1
ATOM 1070 C CA . GLY A 1 136 ? 15.819 20.977 -17.653 1.00 55.72 136 GLY A CA 1
ATOM 1071 C C . GLY A 1 136 ? 16.288 22.383 -18.039 1.00 55.72 136 GLY A C 1
ATOM 1072 O O . GLY A 1 136 ? 15.700 23.338 -17.549 1.00 55.72 136 GLY A O 1
ATOM 1073 N N . PHE A 1 137 ? 17.278 22.538 -18.928 1.00 48.69 137 PHE A N 1
ATOM 1074 C CA . PHE A 1 137 ? 17.828 23.858 -19.311 1.00 48.69 137 PHE A CA 1
ATOM 1075 C C . PHE A 1 137 ? 17.671 24.208 -20.798 1.00 48.69 137 PHE A C 1
ATOM 1077 O O . PHE A 1 137 ? 18.424 25.014 -21.337 1.00 48.69 137 PHE A O 1
ATOM 1084 N N . ARG A 1 138 ? 16.695 23.603 -21.483 1.00 53.00 138 ARG A N 1
ATOM 1085 C CA . ARG A 1 138 ? 16.373 23.933 -22.879 1.00 53.00 138 ARG A CA 1
ATOM 1086 C C . ARG A 1 138 ? 15.167 24.866 -23.022 1.00 53.00 138 ARG A C 1
ATOM 1088 O O . ARG A 1 138 ? 14.470 24.732 -24.012 1.00 53.00 138 ARG A O 1
ATOM 1095 N N . TYR A 1 139 ? 14.934 25.791 -22.089 1.00 46.41 139 TYR A N 1
ATOM 1096 C CA . TYR A 1 139 ? 14.139 27.014 -22.306 1.00 46.41 139 TYR A CA 1
ATOM 1097 C C . TYR A 1 139 ? 14.652 28.108 -21.373 1.00 46.41 139 TYR A C 1
ATOM 1099 O O . TYR A 1 139 ? 14.829 27.791 -20.174 1.00 46.41 139 TYR A O 1
#

Radius of gyration: 21.07 Å; Cα contacts (8 Å, |Δi|>4): 45; chains: 1; bounding box: 48×44×45 Å

Solvent-accessible surface area (backbone atoms only — not comparable to full-atom values): 8158 Å² total; per-residue (Å²): 112,70,69,57,56,52,49,55,52,50,53,53,41,70,77,51,78,64,95,66,59,71,43,57,51,38,27,74,74,76,33,61,69,54,13,50,51,50,44,51,51,51,51,51,49,63,63,51,48,59,70,56,50,54,58,56,50,52,52,56,47,48,72,77,46,77,88,64,61,65,70,57,56,53,51,49,53,52,48,54,53,51,53,49,52,55,49,49,56,53,40,66,75,72,34,70,73,57,51,59,56,52,51,53,53,58,51,54,54,53,53,50,54,55,50,54,58,74,69,55,61,74,79,52,59,15,73,71,41,94,79,59,56,68,89,82,74,90,120

Mean predicted aligned error: 13.07 Å

InterPro domains:
  IPR004841 Amino acid permease/SLC12A domain [PF00324] (3-104)
  IPR050524 Amino-acid permease-like [PTHR43341] (1-109)

Foldseek 3Di:
DVVVVVVVVVVLCVVDVDPDDVLVSLCVPPHVVRSVVVVVVVVVVVVVVLVVVLVVVVVVCCQPDVPDPSVVSVVVSCVVVVVVVVVVVVCVVPPPPVVVVVVVVVVVVVVVVVVVVVPDDQQVVLVPGPNSDRPPPPD

Secondary structure (DSSP, 8-state):
-HHHHHHHHHHHHHH---SS-HHHHHHHHT-HHHHHHHHHHHHHHHHHHHHHHHHHHHHHHHHH-TTS-HHHHHHHHHHHHHHHHHHHHHHHHH-HHHHHHHHHHHHHHHHHHHHHHHTS-THHHHHHSTT---TT---

Organism: NCBI:txid660029

Sequence (139 aa):
MVGLVNNCMAEMAVQHPVSGAFIRMAGHWVDEAFGFMVGWNFFLYEALRVPFEVPALNFVLKFWRDDIPVAAVVRLVLFFVGELKLHTLVINVGAVKWFGEAEFGSRSERLSSSSSYSSSPSPQWSAVTPEHDAYGFRY

pLDDT: mean 70.89, std 10.66, range [46.41, 88.5]